Protein AF-A0A1V6DXB3-F1 (afdb_monomer_lite)

Radius of gyration: 14.98 Å; chains: 1; bounding box: 35×32×40 Å

Secondary structure (DSSP, 8-state):
-HHHHHHHHTSTTTTT--HHHHHS-SSHHHHHHHHHHHHHHHHHHHHHT-S-SS----HHHHHHHHHHHHHHTHHHHHHHHHH-GGGGG--HHHH-TTSSS--

pLDDT: mean 93.46, std 6.28, range [66.81, 98.19]

Foldseek 3Di:
DVQLVVQQVPAPCVVPDDPLLQQFAPDDVRRVVSVVVCVVVVVVCVVVVPDDPDDDDDPVRQVSNQVSCCVVCVVVLVVVCVVPVVCVPPRPCVVVVSRRGHD

Structure (mmCIF, N/CA/C/O backbone):
data_AF-A0A1V6DXB3-F1
#
_entry.id   AF-A0A1V6DXB3-F1
#
loop_
_atom_site.group_PDB
_atom_site.id
_atom_site.type_symbol
_atom_site.label_atom_id
_atom_site.label_alt_id
_atom_site.label_comp_id
_atom_site.label_asym_id
_atom_site.label_entity_id
_atom_site.label_seq_id
_atom_site.pdbx_PDB_ins_code
_atom_site.Cartn_x
_atom_site.Cartn_y
_atom_site.Cartn_z
_atom_site.occupancy
_atom_site.B_iso_or_equiv
_atom_site.auth_seq_id
_atom_site.auth_comp_id
_atom_site.auth_asym_id
_atom_site.auth_atom_id
_atom_site.pdbx_PDB_model_num
ATOM 1 N N . MET A 1 1 ? -8.917 4.952 11.085 1.00 89.75 1 MET A N 1
ATOM 2 C CA . MET A 1 1 ? -8.636 4.789 9.636 1.00 89.75 1 MET A CA 1
ATOM 3 C C . MET A 1 1 ? -9.203 5.911 8.758 1.00 89.75 1 MET A C 1
ATOM 5 O O . MET A 1 1 ? -8.774 6.003 7.615 1.00 89.75 1 MET A O 1
ATOM 9 N N . ASN A 1 2 ? -10.105 6.774 9.250 1.00 92.75 2 ASN A N 1
ATOM 10 C CA . ASN A 1 2 ? -10.710 7.845 8.439 1.00 92.75 2 ASN A CA 1
ATOM 11 C C . ASN A 1 2 ? -9.686 8.812 7.832 1.00 92.75 2 ASN A C 1
ATOM 13 O O . ASN A 1 2 ? -9.826 9.170 6.666 1.00 92.75 2 ASN A O 1
ATOM 17 N N . ASP A 1 3 ? -8.636 9.166 8.574 1.00 92.56 3 ASP A N 1
ATOM 18 C CA . ASP A 1 3 ? -7.585 10.060 8.072 1.00 92.56 3 ASP A CA 1
ATOM 19 C C . ASP A 1 3 ? -6.852 9.446 6.878 1.00 92.56 3 ASP A C 1
ATOM 21 O O . ASP A 1 3 ? -6.683 10.095 5.852 1.00 92.56 3 ASP A O 1
ATOM 25 N N . GLN A 1 4 ? -6.523 8.153 6.958 1.00 93.81 4 GLN A N 1
ATOM 26 C CA . GLN A 1 4 ? -5.807 7.456 5.885 1.00 93.81 4 GLN A CA 1
ATOM 27 C C . GLN A 1 4 ? -6.687 7.263 4.653 1.00 93.81 4 GLN A C 1
ATOM 29 O O . GLN A 1 4 ? -6.219 7.411 3.525 1.00 93.81 4 GLN A O 1
ATOM 34 N N . TYR A 1 5 ? -7.978 6.997 4.860 1.00 95.88 5 TYR A N 1
ATOM 35 C CA . TYR A 1 5 ? -8.956 6.963 3.776 1.00 95.88 5 TYR A CA 1
ATOM 36 C C . TYR A 1 5 ? -9.122 8.338 3.112 1.00 95.88 5 TYR A C 1
ATOM 38 O O . TYR A 1 5 ? -9.101 8.438 1.889 1.00 95.88 5 TYR A O 1
ATOM 46 N N . SER A 1 6 ? -9.210 9.410 3.902 1.00 96.94 6 SER A N 1
ATOM 47 C CA . SER A 1 6 ? -9.330 10.785 3.399 1.00 96.94 6 SER A CA 1
ATOM 48 C C . SER A 1 6 ? -8.073 11.238 2.655 1.00 96.94 6 SER A C 1
ATOM 50 O O . SER A 1 6 ? -8.171 11.901 1.624 1.00 96.94 6 SER A O 1
ATOM 52 N N . GLY A 1 7 ? -6.894 10.857 3.152 1.00 96.50 7 GLY A N 1
ATOM 53 C CA . GLY A 1 7 ? -5.617 11.091 2.486 1.00 96.50 7 GLY A CA 1
ATOM 54 C C . GLY A 1 7 ? -5.488 10.300 1.186 1.00 96.50 7 GLY A C 1
ATOM 55 O O . GLY A 1 7 ? -4.949 10.830 0.217 1.00 96.50 7 GLY A O 1
ATOM 56 N N . TRP A 1 8 ? -6.011 9.068 1.137 1.00 97.56 8 TRP A N 1
ATOM 57 C CA . TRP A 1 8 ? -6.080 8.277 -0.096 1.00 97.56 8 TRP A CA 1
ATOM 58 C C . TRP A 1 8 ? -7.003 8.928 -1.118 1.00 97.56 8 TRP A C 1
ATOM 60 O O . TRP A 1 8 ? -6.564 9.154 -2.232 1.00 97.56 8 TRP A O 1
ATOM 70 N N . LEU A 1 9 ? -8.217 9.343 -0.740 1.00 97.50 9 LEU A N 1
ATOM 71 C CA . LEU A 1 9 ? -9.155 10.016 -1.653 1.00 97.50 9 LEU A CA 1
ATOM 72 C C . LEU A 1 9 ? -8.560 11.247 -2.359 1.00 97.50 9 LEU A C 1
ATOM 74 O O . LEU A 1 9 ? -8.950 11.560 -3.478 1.00 97.50 9 LEU A O 1
ATOM 78 N N . LYS A 1 10 ? -7.634 11.956 -1.705 1.00 96.69 10 LYS A N 1
ATOM 79 C CA . LYS A 1 10 ? -6.964 13.149 -2.245 1.00 96.69 10 LYS A CA 1
ATOM 80 C C . LYS A 1 10 ? -5.663 12.835 -2.990 1.00 96.69 10 LYS A C 1
ATOM 8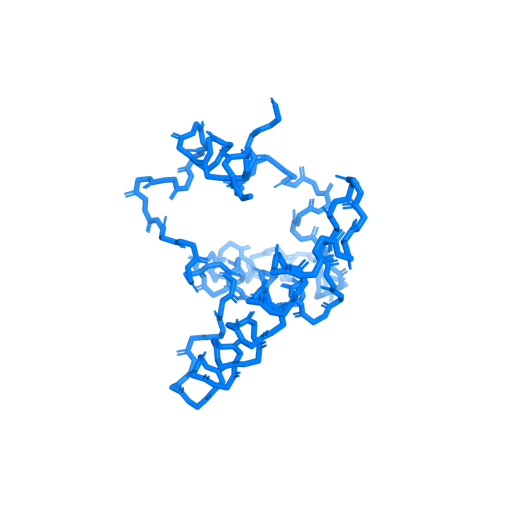2 O O . LYS A 1 10 ? -5.074 13.735 -3.583 1.00 96.69 10 LYS A O 1
ATOM 87 N N . SER A 1 11 ? -5.174 11.599 -2.925 1.00 95.94 11 SER A N 1
ATOM 88 C CA . SER A 1 11 ? -3.895 11.220 -3.516 1.00 95.94 11 SER A CA 1
ATOM 89 C C . SER A 1 11 ? -4.023 10.913 -5.008 1.00 95.94 11 SER A C 1
ATOM 91 O O . SER A 1 11 ? -5.114 10.706 -5.549 1.00 95.94 11 SER A O 1
ATOM 93 N N . SER A 1 12 ? -2.878 10.847 -5.689 1.00 95.19 12 SER A N 1
ATOM 94 C CA . SER A 1 12 ? -2.814 10.501 -7.112 1.00 95.19 12 SER A CA 1
ATOM 95 C C . SER A 1 12 ? -3.271 9.071 -7.415 1.00 95.19 12 SER A C 1
ATOM 97 O O . SER A 1 12 ? -3.594 8.776 -8.560 1.00 95.19 12 SER A O 1
ATOM 99 N N . HIS A 1 13 ? -3.305 8.187 -6.414 1.00 96.50 13 HIS A N 1
ATOM 100 C CA . HIS A 1 13 ? -3.567 6.762 -6.615 1.00 96.50 13 HIS A CA 1
ATOM 101 C C . HIS A 1 13 ? -5.023 6.352 -6.379 1.00 96.50 13 HIS A C 1
ATOM 103 O O . HIS A 1 13 ? -5.372 5.217 -6.690 1.00 96.50 13 HIS A O 1
ATOM 109 N N . HIS A 1 14 ? -5.896 7.245 -5.897 1.00 96.94 14 HIS A N 1
ATOM 110 C CA . HIS A 1 14 ? -7.304 6.897 -5.658 1.00 96.94 14 HIS A CA 1
ATOM 111 C C . HIS A 1 14 ? -8.057 6.460 -6.921 1.00 96.94 14 HIS A C 1
ATOM 113 O O . HIS A 1 14 ? -9.014 5.694 -6.837 1.00 96.94 14 HIS A O 1
ATOM 119 N N . SER A 1 15 ? -7.634 6.950 -8.088 1.00 96.12 15 SER A N 1
ATOM 120 C CA . SER A 1 15 ? -8.275 6.685 -9.376 1.00 96.12 15 SER A CA 1
ATOM 121 C C . SER A 1 15 ? -7.812 5.386 -10.039 1.00 96.12 15 SER A C 1
ATOM 123 O O . SER A 1 15 ? -8.484 4.904 -10.948 1.00 96.12 15 SER A O 1
ATOM 125 N N . VAL A 1 16 ? -6.681 4.818 -9.605 1.00 97.06 16 VAL A N 1
ATOM 126 C CA . VAL A 1 16 ? -6.028 3.671 -10.268 1.00 97.06 16 VAL A CA 1
ATOM 127 C C . VAL A 1 16 ? -5.751 2.490 -9.340 1.00 97.06 16 VAL A C 1
ATOM 129 O O . VAL A 1 16 ? -5.485 1.393 -9.823 1.00 97.06 16 VAL A O 1
ATOM 132 N N . ALA A 1 17 ? -5.805 2.690 -8.022 1.00 97.44 17 ALA A N 1
ATOM 133 C CA . ALA A 1 17 ? -5.473 1.674 -7.036 1.00 97.44 17 ALA A CA 1
ATOM 134 C C . ALA A 1 17 ? -6.394 1.755 -5.814 1.00 97.44 17 ALA A C 1
ATOM 136 O O . ALA A 1 17 ? -6.709 2.825 -5.292 1.00 97.44 17 ALA A O 1
ATOM 137 N N . THR A 1 18 ? -6.781 0.592 -5.309 1.00 97.06 18 THR A N 1
ATOM 138 C CA . THR A 1 18 ? -7.468 0.432 -4.028 1.00 97.06 18 THR A CA 1
ATOM 139 C C . THR A 1 18 ? -6.463 0.200 -2.901 1.00 97.06 18 THR A C 1
ATOM 141 O O . THR A 1 18 ? -5.296 -0.115 -3.127 1.00 97.06 18 THR A O 1
ATOM 144 N N . CYS A 1 19 ? -6.919 0.259 -1.647 1.00 96.81 19 CYS A N 1
ATOM 145 C CA . CYS A 1 19 ? -6.051 0.065 -0.481 1.00 96.81 19 CYS A CA 1
ATOM 146 C C . CYS A 1 19 ? -5.252 -1.251 -0.538 1.00 96.81 19 CYS A C 1
ATOM 148 O O . CYS A 1 19 ? -4.093 -1.300 -0.137 1.00 96.81 19 CYS A O 1
ATOM 150 N N . ASN A 1 20 ? -5.870 -2.338 -1.017 1.00 97.50 20 ASN A N 1
ATOM 151 C CA . ASN A 1 20 ? -5.213 -3.648 -1.055 1.00 97.50 20 ASN A CA 1
ATOM 152 C C . ASN A 1 20 ? -4.172 -3.752 -2.172 1.00 97.50 20 ASN A C 1
ATOM 154 O O . ASN A 1 20 ? -3.274 -4.582 -2.047 1.00 97.50 20 ASN A O 1
ATOM 158 N N . ASP A 1 21 ? -4.261 -2.922 -3.209 1.00 97.94 21 ASP A N 1
ATOM 159 C CA . ASP A 1 21 ? -3.275 -2.909 -4.291 1.00 97.94 21 ASP A CA 1
ATOM 160 C C . ASP A 1 21 ? -1.924 -2.366 -3.796 1.00 97.94 21 ASP A C 1
ATOM 162 O O . ASP A 1 21 ? -0.889 -2.706 -4.350 1.00 97.94 21 ASP A O 1
ATOM 166 N N . CYS A 1 22 ? -1.901 -1.610 -2.688 1.00 97.19 22 CYS A N 1
ATOM 167 C CA . CYS A 1 22 ? -0.663 -1.163 -2.034 1.00 97.19 22 CYS A CA 1
ATOM 168 C C . CYS A 1 22 ? -0.351 -1.902 -0.719 1.00 97.19 22 CYS A C 1
ATOM 170 O O . CYS A 1 22 ? 0.810 -2.018 -0.333 1.00 97.19 22 CYS A O 1
ATOM 172 N N . HIS A 1 23 ? -1.363 -2.382 0.012 1.00 97.50 23 HIS A N 1
ATOM 173 C CA . HIS A 1 23 ? -1.186 -2.944 1.362 1.00 97.50 23 HIS A CA 1
ATOM 174 C C . HIS A 1 23 ? -1.319 -4.467 1.444 1.00 97.50 23 HIS A C 1
ATOM 176 O O . HIS A 1 23 ? -1.308 -5.027 2.545 1.00 97.50 23 HIS A O 1
ATOM 182 N N . THR A 1 24 ? -1.442 -5.161 0.311 1.00 98.19 24 THR A N 1
ATOM 183 C CA . THR A 1 24 ? -1.419 -6.628 0.274 1.00 98.19 24 THR A CA 1
ATOM 184 C C . THR A 1 24 ? -0.529 -7.147 -0.853 1.00 98.19 24 THR A C 1
ATOM 186 O O . THR A 1 24 ? -0.435 -6.504 -1.895 1.00 98.19 24 THR A O 1
ATOM 189 N N . PRO A 1 25 ? 0.119 -8.315 -0.682 1.00 97.69 25 PRO A N 1
ATOM 190 C CA . PRO A 1 25 ? 0.845 -8.953 -1.772 1.00 97.69 25 PRO A CA 1
ATOM 191 C C . PRO A 1 25 ? -0.083 -9.292 -2.944 1.00 97.69 25 PRO A C 1
ATOM 193 O O . PRO A 1 25 ? -1.254 -9.612 -2.750 1.00 97.69 25 PRO A O 1
ATOM 196 N N . HIS A 1 26 ? 0.467 -9.321 -4.156 1.00 96.81 26 HIS A N 1
ATOM 197 C CA . HIS A 1 26 ? -0.287 -9.640 -5.375 1.00 96.81 26 HIS A CA 1
ATOM 198 C C . HIS A 1 26 ? -0.326 -11.138 -5.722 1.00 96.81 26 HIS A C 1
ATOM 200 O O . HIS A 1 26 ? -0.833 -11.515 -6.775 1.00 96.81 26 HIS A O 1
ATOM 206 N N . ASN A 1 27 ? 0.175 -12.004 -4.837 1.00 97.06 27 ASN A N 1
ATOM 207 C CA . ASN A 1 27 ? -0.023 -13.450 -4.926 1.00 97.06 27 ASN A CA 1
ATOM 208 C C . ASN A 1 27 ? -1.178 -13.886 -4.012 1.00 97.06 27 ASN A C 1
ATOM 210 O O . ASN A 1 27 ? -1.389 -13.305 -2.948 1.00 97.06 27 ASN A O 1
ATOM 214 N N . LEU A 1 28 ? -1.925 -14.912 -4.427 1.00 97.12 28 LEU A N 1
ATOM 215 C CA . LEU A 1 28 ? -3.176 -15.317 -3.780 1.00 97.12 28 LEU A CA 1
ATOM 216 C C . LEU A 1 28 ? -2.995 -15.626 -2.285 1.00 97.12 28 LEU A C 1
ATOM 218 O O . LEU A 1 28 ? -3.696 -15.067 -1.443 1.00 97.12 28 LEU A O 1
ATOM 222 N N . VAL A 1 29 ? -2.026 -16.481 -1.956 1.00 98.06 29 VAL A N 1
ATOM 223 C CA . VAL A 1 29 ? -1.785 -16.939 -0.580 1.00 98.06 29 VAL A CA 1
ATOM 224 C C . VAL A 1 29 ? -1.347 -15.777 0.311 1.00 98.06 29 VAL A C 1
ATOM 226 O O . VAL A 1 29 ? -1.942 -15.544 1.361 1.00 98.06 29 VAL A O 1
ATOM 229 N N . GLY A 1 30 ? -0.358 -14.998 -0.128 1.00 97.50 30 GLY A N 1
ATOM 230 C CA . GLY A 1 30 ? 0.160 -13.846 0.605 1.00 97.50 30 GLY A CA 1
ATOM 231 C C . GLY A 1 30 ? -0.886 -12.752 0.800 1.00 97.50 30 GLY A C 1
ATOM 232 O O . GLY A 1 30 ? -0.963 -12.170 1.881 1.00 97.50 30 GLY A O 1
ATOM 233 N N . LYS A 1 31 ? -1.743 -12.511 -0.202 1.00 97.81 31 LYS A N 1
ATOM 234 C CA . LYS A 1 31 ? -2.868 -11.575 -0.098 1.00 97.81 31 LYS A CA 1
ATOM 235 C C . LYS A 1 31 ? -3.785 -11.954 1.054 1.00 97.81 31 LYS A C 1
ATOM 237 O O . LYS A 1 31 ? -4.025 -11.137 1.941 1.00 97.81 31 LYS A O 1
ATOM 242 N N . TYR A 1 32 ? -4.294 -13.183 1.055 1.00 98.19 32 TYR A N 1
ATOM 243 C CA . TYR A 1 32 ? -5.253 -13.613 2.069 1.00 98.19 32 TYR A CA 1
ATOM 244 C C . TYR A 1 32 ? -4.616 -13.791 3.449 1.00 98.19 32 TYR A C 1
ATOM 246 O O . TYR A 1 32 ? -5.248 -13.420 4.435 1.00 98.19 32 TYR A O 1
ATOM 254 N N . ALA A 1 33 ? -3.359 -14.237 3.531 1.00 98.19 33 ALA A N 1
ATOM 255 C CA . ALA A 1 33 ? -2.625 -14.308 4.793 1.00 98.19 33 ALA A CA 1
ATOM 256 C C . ALA A 1 33 ? -2.461 -12.918 5.433 1.00 98.19 33 ALA A C 1
ATOM 258 O O . ALA A 1 33 ? -2.827 -12.722 6.590 1.00 98.19 33 ALA A O 1
ATOM 259 N N . THR A 1 34 ? -2.000 -11.924 4.663 1.00 97.94 34 THR A N 1
ATOM 260 C CA . THR A 1 34 ? -1.874 -10.537 5.139 1.00 97.94 34 THR A CA 1
ATOM 261 C C . THR A 1 34 ? -3.234 -9.940 5.504 1.00 97.94 34 THR A C 1
ATOM 263 O O . THR A 1 34 ? -3.348 -9.250 6.513 1.00 97.94 34 THR A O 1
ATOM 266 N N . LYS A 1 35 ? -4.292 -10.211 4.727 1.00 98.06 35 LYS A N 1
ATOM 267 C CA . LYS A 1 35 ? -5.645 -9.730 5.052 1.00 98.06 35 LYS A CA 1
ATOM 268 C C . LYS A 1 35 ? -6.181 -10.335 6.348 1.00 98.06 35 LYS A C 1
ATOM 270 O O . LYS A 1 35 ? -6.787 -9.601 7.120 1.00 98.06 35 LYS A O 1
ATOM 275 N N . ALA A 1 36 ? -5.962 -11.627 6.587 1.00 98.06 36 ALA A N 1
ATOM 276 C CA . ALA A 1 36 ? -6.388 -12.294 7.814 1.00 98.06 36 ALA A CA 1
ATOM 277 C C . ALA A 1 36 ? -5.649 -11.736 9.039 1.00 98.06 36 ALA A C 1
ATOM 279 O O . ALA A 1 36 ? -6.287 -11.348 10.015 1.00 98.06 36 ALA A O 1
ATOM 280 N N . GLU A 1 37 ? -4.321 -11.618 8.954 1.00 97.81 37 GLU A N 1
ATOM 281 C CA . GLU A 1 37 ? -3.493 -11.043 10.019 1.00 97.81 37 GLU A CA 1
ATOM 282 C C . GLU A 1 37 ? -3.893 -9.591 10.325 1.00 97.81 37 GLU A C 1
ATOM 284 O O . GLU A 1 37 ? -4.174 -9.252 11.475 1.00 97.81 37 GLU A O 1
ATOM 289 N N . ASN A 1 38 ? -3.965 -8.737 9.298 1.00 96.44 38 ASN A N 1
ATOM 290 C CA . ASN A 1 38 ? -4.335 -7.333 9.470 1.00 96.44 38 ASN A CA 1
ATOM 291 C C . ASN A 1 38 ? -5.770 -7.192 9.983 1.00 96.44 38 ASN A C 1
ATOM 293 O O . ASN A 1 38 ? -6.024 -6.359 10.847 1.00 96.44 38 ASN A O 1
ATOM 297 N N . GLY A 1 39 ? -6.704 -8.004 9.477 1.00 96.62 39 GLY A N 1
ATOM 298 C CA . GLY A 1 39 ? -8.090 -8.024 9.937 1.00 96.62 39 GLY A CA 1
ATOM 299 C C . GLY A 1 39 ? -8.181 -8.332 11.428 1.00 96.62 39 GLY A C 1
ATOM 300 O O . GLY A 1 39 ? -8.775 -7.555 12.170 1.00 96.62 39 GLY A O 1
ATOM 301 N N . PHE A 1 40 ? -7.519 -9.401 11.880 1.00 97.94 40 PHE A N 1
ATOM 302 C CA . PHE A 1 40 ? -7.487 -9.779 13.292 1.00 97.94 40 PHE A CA 1
ATOM 303 C C . PHE A 1 40 ? -6.908 -8.665 14.176 1.00 97.94 40 PHE A C 1
ATOM 305 O O . PHE A 1 40 ? -7.562 -8.226 15.124 1.00 97.94 40 PHE A O 1
ATOM 312 N N . TRP A 1 41 ? -5.711 -8.164 13.850 1.00 96.75 41 TRP A N 1
ATOM 313 C CA . TRP A 1 41 ? -5.047 -7.156 14.680 1.00 96.75 41 TRP A CA 1
ATOM 314 C C . TRP A 1 41 ? -5.776 -5.814 14.679 1.00 96.75 41 TRP A C 1
ATOM 316 O O . TRP A 1 41 ? -5.914 -5.206 15.737 1.00 96.75 41 TRP A O 1
ATOM 326 N N . HIS A 1 42 ? -6.281 -5.349 13.534 1.00 95.38 42 HIS A N 1
ATOM 327 C CA . HIS A 1 42 ? -7.062 -4.113 13.490 1.00 95.38 42 HIS A CA 1
ATOM 328 C C . HIS A 1 42 ? -8.344 -4.237 14.313 1.00 95.38 42 HIS A C 1
ATOM 330 O O . HIS A 1 42 ? -8.640 -3.339 15.097 1.00 95.38 42 HIS A O 1
ATOM 336 N N . SER A 1 43 ? -9.076 -5.350 14.195 1.00 96.88 43 SER A N 1
ATOM 337 C CA . SER A 1 43 ? -10.268 -5.590 15.012 1.00 96.88 43 SER A CA 1
ATOM 338 C C . SER A 1 43 ? -9.937 -5.597 16.502 1.00 96.88 43 SER A C 1
ATOM 340 O O . SER A 1 43 ? -10.612 -4.916 17.271 1.00 96.88 43 SER A O 1
ATOM 342 N N . PHE A 1 44 ? -8.880 -6.299 16.915 1.00 98.00 44 PHE A N 1
ATOM 343 C CA . PHE A 1 44 ? -8.464 -6.357 18.316 1.00 98.00 44 PHE A CA 1
ATOM 344 C C . PHE A 1 44 ? -8.090 -4.974 18.870 1.00 98.00 44 PHE A C 1
ATOM 346 O O . PHE A 1 44 ? -8.642 -4.541 19.884 1.00 98.00 44 PHE A O 1
ATOM 353 N N . TYR A 1 45 ? -7.192 -4.249 18.198 1.00 96.75 45 TYR A N 1
ATOM 354 C CA . TYR A 1 45 ? -6.697 -2.966 18.698 1.00 96.75 45 TYR A CA 1
ATOM 355 C C . TYR A 1 45 ? -7.752 -1.859 18.649 1.00 96.75 45 TYR A C 1
ATOM 357 O O . TYR A 1 45 ? -7.824 -1.061 19.578 1.00 96.75 45 TYR A O 1
ATOM 365 N N . PHE A 1 46 ? -8.617 -1.823 17.629 1.00 94.81 46 PHE A N 1
ATOM 366 C CA . PHE A 1 46 ? -9.713 -0.849 17.599 1.00 94.81 46 PHE A CA 1
ATOM 367 C C . PHE A 1 46 ? -10.818 -1.165 18.608 1.00 94.81 46 PHE A C 1
ATOM 369 O O . PHE A 1 46 ? -11.404 -0.235 19.150 1.00 94.81 46 PHE A O 1
ATOM 376 N N . THR A 1 47 ? -11.071 -2.442 18.911 1.00 97.50 47 THR A N 1
ATOM 377 C CA . THR A 1 47 ? -12.048 -2.819 19.949 1.00 97.50 47 THR A CA 1
ATOM 378 C C . THR A 1 47 ? -11.539 -2.482 21.348 1.00 97.50 47 THR A C 1
ATOM 380 O O . THR A 1 47 ? -12.297 -2.015 22.190 1.00 97.50 47 THR A O 1
ATOM 383 N N . THR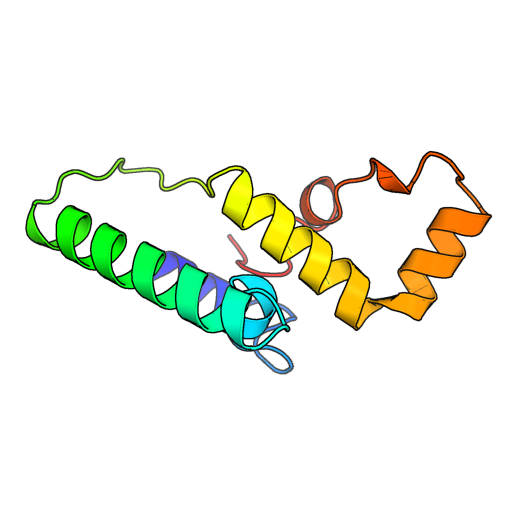 A 1 48 ? -10.251 -2.711 21.607 1.00 97.88 48 THR A N 1
ATOM 384 C CA . THR A 1 48 ? -9.633 -2.462 22.921 1.00 97.88 48 THR A CA 1
ATOM 385 C C . THR A 1 48 ? -9.191 -1.013 23.121 1.00 97.88 48 THR A C 1
ATOM 387 O O . THR A 1 48 ? -8.864 -0.628 24.239 1.00 97.88 48 THR A O 1
ATOM 390 N N . GLY A 1 49 ? -9.131 -0.218 22.050 1.00 95.94 49 GLY A N 1
ATOM 391 C CA . GLY A 1 49 ? -8.550 1.125 22.073 1.00 95.94 49 GLY A CA 1
ATOM 392 C C . GLY A 1 49 ? -7.031 1.139 22.277 1.00 95.94 49 GLY A C 1
ATOM 393 O O . GLY A 1 49 ? -6.449 2.202 22.467 1.00 95.94 49 GLY A O 1
ATOM 394 N N . TRP A 1 50 ? -6.366 -0.020 22.243 1.00 96.75 50 TRP A N 1
ATOM 395 C CA . TRP A 1 50 ? -4.947 -0.141 22.570 1.00 96.75 50 TRP A CA 1
ATOM 396 C C . TRP A 1 50 ? -4.048 0.073 21.344 1.00 96.75 50 TRP A C 1
ATOM 398 O O . TRP A 1 50 ? -3.284 -0.799 20.940 1.00 96.75 50 TRP A O 1
ATOM 408 N N . TYR A 1 51 ? -4.154 1.243 20.718 1.00 93.62 51 TYR A N 1
ATOM 409 C CA . TYR A 1 51 ? -3.331 1.639 19.574 1.00 93.62 51 TYR A CA 1
ATOM 410 C C . TYR A 1 51 ? -2.670 3.003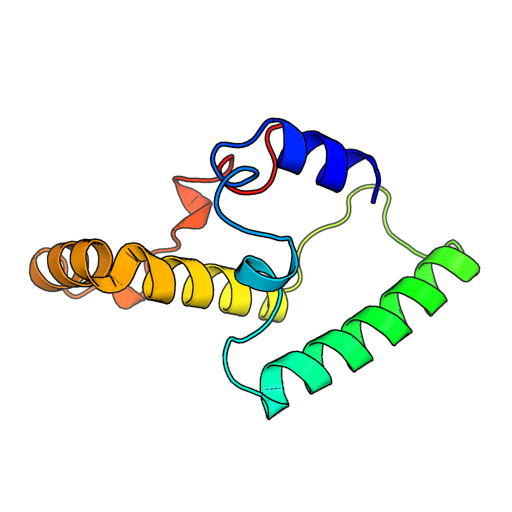 19.823 1.00 93.62 51 TYR A C 1
ATOM 412 O O . TYR A 1 51 ? -3.208 3.820 20.571 1.00 93.62 51 TYR A O 1
ATOM 420 N N . PRO A 1 52 ? -1.495 3.270 19.227 1.00 92.62 52 PRO A N 1
ATOM 421 C CA . PRO A 1 52 ? -0.849 4.569 19.359 1.00 92.62 52 PRO A CA 1
ATOM 422 C C . PRO A 1 52 ? -1.645 5.643 18.616 1.00 92.62 52 PRO A C 1
ATOM 424 O O . PRO A 1 52 ? -2.188 5.384 17.544 1.00 92.62 52 PRO A O 1
ATOM 427 N N . GLU A 1 53 ? -1.636 6.870 19.134 1.00 89.56 53 GLU A N 1
ATOM 428 C CA . GLU A 1 53 ? -2.248 8.023 18.462 1.00 89.56 53 GLU A CA 1
ATOM 429 C C . GLU A 1 53 ? -1.659 8.229 17.054 1.00 89.56 53 GLU A C 1
ATOM 431 O O . GLU A 1 53 ? -2.387 8.422 16.082 1.00 89.56 53 GLU A O 1
ATOM 436 N N . ASN A 1 54 ? -0.337 8.077 16.924 1.00 90.44 54 ASN A N 1
ATOM 437 C CA . ASN A 1 54 ? 0.354 8.083 15.640 1.00 90.44 54 ASN A CA 1
ATOM 438 C C . ASN A 1 54 ? 0.573 6.650 15.128 1.00 90.44 54 ASN A C 1
ATOM 440 O O . ASN A 1 54 ? 1.525 5.966 15.514 1.00 90.44 54 ASN A O 1
ATOM 444 N N . ILE A 1 55 ? -0.320 6.200 14.246 1.00 91.31 55 ILE A N 1
ATOM 445 C CA . ILE A 1 55 ? -0.236 4.885 13.605 1.00 91.31 55 ILE A CA 1
ATOM 446 C C . ILE A 1 55 ? 0.855 4.902 12.530 1.00 91.31 55 ILE A C 1
ATOM 448 O O . ILE A 1 55 ? 0.766 5.635 11.547 1.00 91.31 55 ILE A O 1
ATOM 452 N N . GLN A 1 56 ? 1.844 4.022 12.678 1.00 91.81 56 GLN A N 1
ATOM 453 C CA . GLN A 1 56 ? 2.927 3.849 11.710 1.00 91.81 56 GLN A CA 1
ATOM 454 C C . GLN A 1 56 ? 2.867 2.476 11.041 1.00 91.81 56 GLN A C 1
ATOM 456 O O . GLN A 1 56 ? 2.517 1.468 11.661 1.00 91.81 56 GLN A O 1
ATOM 461 N N . ALA A 1 57 ? 3.239 2.428 9.761 1.00 92.62 57 ALA A N 1
ATOM 462 C CA . ALA A 1 57 ? 3.342 1.175 9.028 1.00 92.62 57 ALA A CA 1
ATOM 463 C C . ALA A 1 57 ? 4.468 0.305 9.606 1.00 92.62 57 ALA A C 1
ATOM 465 O O . ALA A 1 57 ? 5.612 0.745 9.723 1.00 92.62 57 ALA A O 1
ATOM 466 N N . ARG A 1 58 ? 4.146 -0.955 9.920 1.00 94.56 58 ARG A N 1
ATOM 467 C CA . ARG A 1 58 ? 5.144 -1.972 10.276 1.00 94.56 58 ARG A CA 1
ATOM 468 C C . ARG A 1 58 ? 6.069 -2.230 9.089 1.00 94.56 58 ARG A C 1
ATOM 470 O O . ARG A 1 58 ? 5.650 -2.115 7.939 1.00 94.56 58 ARG A O 1
ATOM 477 N N . GLU A 1 59 ? 7.281 -2.691 9.370 1.00 95.56 59 GLU A N 1
ATOM 478 C CA . GLU A 1 59 ? 8.285 -3.013 8.350 1.00 95.56 59 GLU A CA 1
ATOM 479 C C . GLU A 1 59 ? 7.758 -3.972 7.268 1.00 95.56 59 GLU A C 1
ATOM 481 O O . GLU A 1 59 ? 7.918 -3.726 6.075 1.00 95.56 59 GLU A O 1
ATOM 486 N N . LYS A 1 60 ? 7.015 -5.013 7.667 1.00 95.81 60 LYS A N 1
ATOM 487 C CA . LYS A 1 60 ? 6.337 -5.924 6.730 1.00 95.81 60 LYS A CA 1
ATOM 488 C C . LYS A 1 60 ? 5.405 -5.181 5.764 1.00 95.81 60 LYS A C 1
ATOM 490 O O . LYS A 1 60 ? 5.435 -5.439 4.566 1.00 95.81 60 LYS A O 1
ATOM 495 N N . SER A 1 61 ? 4.585 -4.265 6.276 1.00 96.00 61 SER A N 1
ATOM 496 C CA . SER A 1 61 ? 3.659 -3.482 5.452 1.00 96.00 61 SER A CA 1
ATOM 497 C C . SER A 1 61 ? 4.405 -2.536 4.515 1.00 96.00 61 SER A C 1
ATOM 499 O O . SER A 1 61 ? 3.992 -2.391 3.370 1.00 96.00 61 SER A O 1
ATOM 501 N N . ARG A 1 62 ? 5.519 -1.941 4.971 1.00 95.94 62 ARG A N 1
ATOM 502 C CA . ARG A 1 62 ? 6.379 -1.094 4.130 1.00 95.94 62 ARG A CA 1
ATOM 503 C C . ARG A 1 62 ? 6.928 -1.880 2.942 1.00 95.94 62 ARG A C 1
ATOM 505 O O . ARG A 1 62 ? 6.777 -1.419 1.820 1.00 95.94 62 ARG A O 1
ATOM 512 N N . ARG A 1 63 ? 7.462 -3.086 3.166 1.00 95.88 63 ARG A N 1
ATOM 513 C CA . ARG A 1 63 ? 7.955 -3.961 2.083 1.00 95.88 63 ARG A CA 1
ATOM 514 C C . ARG A 1 63 ? 6.866 -4.324 1.083 1.00 95.88 63 ARG A C 1
ATOM 516 O O . ARG A 1 63 ? 7.078 -4.202 -0.110 1.00 95.88 63 ARG A O 1
ATOM 523 N N . ILE A 1 64 ? 5.675 -4.685 1.564 1.00 97.56 64 ILE A N 1
ATOM 524 C CA . ILE A 1 64 ? 4.537 -4.996 0.685 1.00 97.56 64 ILE A CA 1
ATOM 525 C C . ILE A 1 64 ? 4.178 -3.797 -0.207 1.00 97.56 64 ILE A C 1
ATOM 527 O O . ILE A 1 64 ? 3.902 -3.974 -1.391 1.00 97.56 64 ILE A O 1
ATOM 531 N N . THR A 1 65 ? 4.191 -2.584 0.349 1.00 97.06 65 THR A N 1
ATOM 532 C CA . THR A 1 65 ? 3.934 -1.352 -0.408 1.00 97.06 65 THR A CA 1
ATOM 533 C C . THR A 1 65 ? 5.042 -1.049 -1.414 1.00 97.06 65 THR A C 1
ATOM 535 O O . THR A 1 65 ? 4.747 -0.732 -2.560 1.00 97.06 65 THR A O 1
ATOM 538 N N . GLU A 1 66 ? 6.301 -1.206 -1.023 1.00 96.06 66 GLU A N 1
ATOM 539 C CA . GLU A 1 66 ? 7.470 -1.054 -1.895 1.00 96.06 66 GLU A CA 1
ATOM 540 C C . GLU A 1 66 ? 7.465 -2.059 -3.066 1.00 96.06 66 GLU A C 1
ATOM 542 O O . GLU A 1 66 ? 7.732 -1.685 -4.213 1.00 96.06 66 GLU A O 1
ATOM 547 N N . ASP A 1 67 ? 7.083 -3.313 -2.811 1.00 96.00 67 ASP A N 1
ATOM 548 C CA . ASP A 1 67 ? 6.902 -4.345 -3.839 1.00 96.00 67 ASP A CA 1
ATOM 549 C C . ASP A 1 67 ? 5.741 -4.001 -4.781 1.00 96.00 67 ASP A C 1
ATOM 551 O O . ASP A 1 67 ? 5.818 -4.232 -5.989 1.00 96.00 67 ASP A O 1
ATOM 555 N N . ALA A 1 68 ? 4.655 -3.426 -4.254 1.00 97.12 68 ALA A N 1
ATOM 556 C CA . ALA A 1 68 ? 3.533 -2.964 -5.064 1.00 97.12 68 ALA A CA 1
ATOM 557 C C . ALA A 1 68 ? 3.930 -1.800 -5.988 1.00 97.12 68 ALA A C 1
ATOM 559 O O . ALA A 1 68 ? 3.564 -1.819 -7.165 1.00 97.12 68 ALA A O 1
ATOM 560 N N . CYS A 1 69 ? 4.724 -0.838 -5.497 1.00 96.12 69 CYS A N 1
ATOM 561 C CA . CYS A 1 69 ? 5.285 0.235 -6.320 1.00 96.12 69 CYS A CA 1
ATOM 562 C C . CYS A 1 69 ? 6.093 -0.342 -7.489 1.00 96.12 69 CYS A C 1
ATOM 564 O O . CYS A 1 69 ? 5.802 -0.032 -8.643 1.00 96.12 69 CYS A O 1
ATOM 566 N N . ARG A 1 70 ? 7.049 -1.237 -7.200 1.00 94.69 70 ARG A N 1
ATOM 567 C CA . ARG A 1 70 ? 7.899 -1.891 -8.213 1.00 94.69 70 ARG A CA 1
ATOM 568 C C . ARG A 1 70 ? 7.094 -2.725 -9.202 1.00 94.69 70 ARG A C 1
ATOM 570 O O . ARG A 1 70 ? 7.411 -2.749 -10.382 1.00 94.69 70 ARG A O 1
ATOM 577 N N . ARG A 1 71 ? 6.031 -3.390 -8.746 1.00 95.69 71 ARG A N 1
ATOM 578 C CA . ARG A 1 71 ? 5.162 -4.184 -9.619 1.00 95.69 71 ARG A CA 1
ATOM 579 C C . ARG A 1 71 ? 4.393 -3.318 -10.618 1.00 95.69 71 ARG A C 1
ATOM 581 O O . ARG A 1 71 ? 4.302 -3.698 -11.780 1.00 95.69 71 ARG A O 1
ATOM 588 N N . CYS A 1 72 ? 3.796 -2.212 -10.175 1.00 96.94 72 CYS A N 1
ATOM 589 C CA . CYS A 1 72 ? 2.996 -1.352 -11.054 1.00 96.94 72 CYS A CA 1
ATOM 590 C C . CYS A 1 72 ? 3.863 -0.437 -11.930 1.00 96.94 72 CYS A C 1
ATOM 592 O O . CYS A 1 72 ? 3.466 -0.115 -13.045 1.00 96.94 72 CYS A O 1
ATOM 594 N N . HIS A 1 73 ? 5.047 -0.052 -11.450 1.00 96.12 73 HIS A N 1
ATOM 595 C CA . HIS A 1 73 ? 6.007 0.796 -12.161 1.00 96.12 73 HIS A CA 1
ATOM 596 C C . HIS A 1 73 ? 7.228 0.008 -12.648 1.00 96.12 73 HIS A C 1
ATOM 598 O O . HIS A 1 73 ? 8.338 0.532 -12.616 1.00 96.12 73 HIS A O 1
ATOM 604 N N . ALA A 1 74 ? 7.035 -1.245 -13.072 1.00 95.00 74 ALA A N 1
ATOM 605 C CA . A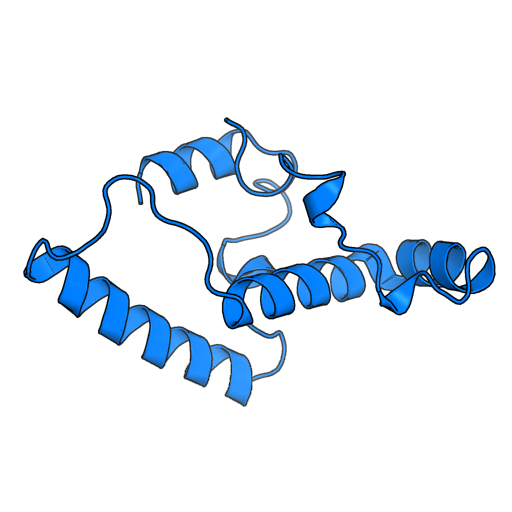LA A 1 74 ? 8.128 -2.163 -13.394 1.00 95.00 74 ALA A CA 1
ATOM 606 C C . ALA A 1 74 ? 9.109 -1.580 -14.419 1.00 95.00 74 ALA A C 1
ATOM 608 O O . ALA A 1 74 ? 10.307 -1.602 -14.168 1.00 95.00 74 ALA A O 1
ATOM 609 N N . ASP A 1 75 ? 8.603 -0.981 -15.498 1.00 95.44 75 ASP A N 1
ATOM 610 C CA . ASP A 1 75 ? 9.443 -0.401 -16.554 1.00 95.44 75 ASP A CA 1
ATOM 611 C C . ASP A 1 75 ? 10.324 0.742 -16.015 1.00 95.44 75 ASP A C 1
ATOM 613 O O . ASP A 1 75 ? 11.533 0.766 -16.220 1.00 95.44 75 ASP A O 1
ATOM 617 N N . ILE A 1 76 ? 9.744 1.647 -15.219 1.00 92.38 76 ILE A N 1
ATOM 618 C CA . ILE A 1 76 ? 10.481 2.763 -14.600 1.00 92.38 76 ILE A CA 1
ATOM 619 C C . ILE A 1 76 ? 11.481 2.242 -13.559 1.00 92.38 76 ILE A C 1
ATOM 621 O O . ILE A 1 76 ? 12.601 2.740 -13.458 1.00 92.38 76 ILE A O 1
ATOM 625 N N . ALA A 1 77 ? 11.083 1.251 -12.760 1.00 90.75 77 ALA A N 1
ATOM 626 C CA . ALA A 1 77 ? 11.946 0.650 -11.752 1.00 90.75 77 ALA A CA 1
ATOM 627 C C . ALA A 1 77 ? 13.137 -0.083 -12.393 1.00 90.75 77 ALA A C 1
ATOM 629 O O . ALA A 1 77 ? 14.244 -0.031 -11.858 1.00 90.75 77 ALA A O 1
ATOM 630 N N . GLU A 1 78 ? 12.925 -0.727 -13.541 1.00 90.94 78 GLU A N 1
ATOM 631 C CA . GLU A 1 78 ? 13.968 -1.366 -14.345 1.00 90.94 78 GLU A CA 1
ATOM 632 C C . GLU A 1 78 ? 14.990 -0.352 -14.859 1.00 90.94 78 GLU A C 1
ATOM 634 O O . GLU A 1 78 ? 16.198 -0.549 -14.696 1.00 90.94 78 GLU A O 1
ATOM 639 N N . ASP A 1 79 ? 14.514 0.759 -15.422 1.00 91.19 79 ASP A N 1
ATOM 640 C CA . ASP A 1 79 ? 15.369 1.828 -15.937 1.00 91.19 79 ASP A CA 1
ATOM 641 C C . ASP A 1 79 ? 16.236 2.428 -14.822 1.00 91.19 79 ASP A C 1
ATOM 643 O O . ASP A 1 79 ? 17.457 2.549 -14.961 1.00 91.19 79 ASP A O 1
ATOM 647 N N . VAL A 1 80 ? 15.625 2.738 -13.672 1.00 86.75 80 VAL A N 1
ATOM 648 C CA . VAL A 1 80 ? 16.342 3.264 -12.501 1.00 86.75 80 VAL A CA 1
ATOM 649 C C . VAL A 1 80 ? 17.388 2.266 -12.005 1.00 86.75 80 VAL A C 1
ATOM 651 O O . VAL A 1 80 ? 18.517 2.666 -11.720 1.00 86.75 80 VAL A O 1
ATOM 654 N N . ARG A 1 81 ? 17.053 0.971 -11.942 1.00 85.81 81 ARG A N 1
ATOM 655 C CA . ARG A 1 81 ? 17.987 -0.080 -11.516 1.00 85.81 81 ARG A CA 1
ATOM 656 C C . ARG A 1 81 ? 19.159 -0.246 -12.474 1.00 85.81 81 ARG A C 1
ATOM 658 O O . ARG A 1 81 ? 20.289 -0.438 -12.035 1.00 85.81 81 ARG A O 1
ATOM 665 N N . THR A 1 82 ? 18.910 -0.117 -13.771 1.00 86.69 82 THR A N 1
ATOM 666 C CA . THR A 1 82 ? 19.957 -0.190 -14.794 1.00 86.69 82 THR A CA 1
ATOM 667 C C . THR A 1 82 ? 20.939 0.981 -14.673 1.00 86.69 82 THR A C 1
ATOM 669 O O . THR A 1 82 ? 22.148 0.790 -14.802 1.00 86.69 82 THR A O 1
ATOM 672 N N . MET A 1 83 ? 20.445 2.189 -14.380 1.00 85.25 83 MET A N 1
ATOM 673 C CA . MET A 1 83 ? 21.279 3.388 -14.197 1.00 85.25 83 MET A CA 1
ATOM 674 C C . MET A 1 83 ? 21.983 3.430 -12.835 1.00 85.25 83 MET A C 1
ATOM 676 O O . MET A 1 83 ? 23.077 3.982 -12.707 1.00 85.25 83 MET A O 1
ATOM 680 N N . HIS A 1 84 ? 21.366 2.836 -11.816 1.00 80.94 84 HIS A N 1
ATOM 681 C CA . HIS A 1 84 ? 21.858 2.806 -10.448 1.00 80.94 84 HIS A CA 1
ATOM 682 C C . HIS A 1 84 ? 21.758 1.375 -9.902 1.00 80.94 84 HIS A C 1
ATOM 684 O O . HIS A 1 84 ? 20.748 1.023 -9.307 1.00 80.94 84 HIS A O 1
ATOM 690 N N . PRO A 1 85 ? 22.807 0.543 -10.023 1.00 73.50 85 PRO A N 1
ATOM 691 C CA . PRO A 1 85 ? 22.761 -0.853 -9.569 1.00 73.50 85 PRO A CA 1
ATOM 692 C C . PRO A 1 85 ? 22.489 -1.030 -8.064 1.00 73.50 85 PRO A C 1
ATOM 694 O O . PRO A 1 85 ? 22.028 -2.082 -7.642 1.00 73.50 85 PRO A O 1
ATOM 697 N N . ALA A 1 86 ? 22.740 0.003 -7.251 1.00 75.38 86 ALA A N 1
ATOM 698 C CA . ALA A 1 86 ? 22.368 0.050 -5.832 1.00 75.38 86 ALA A CA 1
ATOM 699 C C . ALA A 1 86 ? 20.896 0.464 -5.591 1.00 75.38 86 ALA A C 1
ATOM 701 O O . ALA A 1 86 ? 20.489 0.665 -4.449 1.00 75.38 86 ALA A O 1
ATOM 702 N N . ALA A 1 87 ? 20.092 0.636 -6.646 1.00 68.81 87 ALA A N 1
ATOM 703 C CA . ALA A 1 87 ? 18.707 1.091 -6.548 1.00 68.81 87 ALA A CA 1
ATOM 704 C C . ALA A 1 87 ? 17.754 0.065 -5.938 1.00 68.81 87 ALA A C 1
ATOM 706 O O . ALA A 1 87 ? 16.663 0.450 -5.521 1.00 68.81 87 ALA A O 1
ATOM 707 N N . ASP A 1 88 ? 18.142 -1.208 -5.851 1.00 66.81 88 ASP A N 1
ATOM 708 C CA . ASP A 1 88 ? 17.313 -2.214 -5.182 1.00 66.81 88 ASP A CA 1
ATOM 709 C C . ASP A 1 88 ? 17.061 -1.850 -3.709 1.00 66.81 88 ASP A C 1
ATOM 711 O O . ASP A 1 88 ? 15.966 -2.099 -3.195 1.00 66.81 88 ASP A O 1
ATOM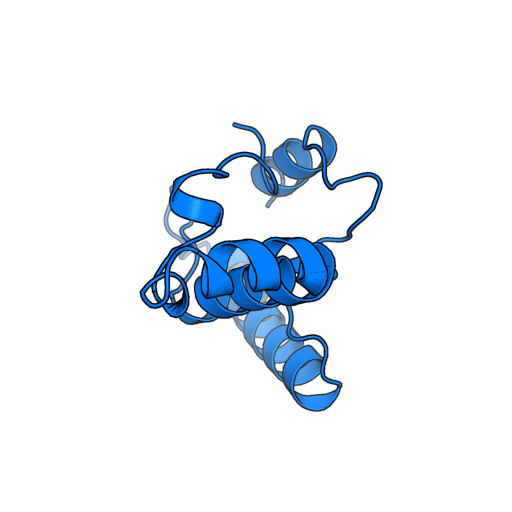 715 N N . ASP A 1 89 ? 18.003 -1.132 -3.085 1.00 74.94 89 ASP A N 1
ATOM 716 C CA . ASP A 1 89 ? 17.895 -0.613 -1.719 1.00 74.94 89 ASP A CA 1
ATOM 717 C C . ASP A 1 89 ? 17.140 0.731 -1.620 1.00 74.94 89 ASP A C 1
ATOM 719 O O . ASP A 1 89 ? 16.902 1.231 -0.516 1.00 74.94 89 ASP A O 1
ATOM 723 N N . LEU A 1 90 ? 16.738 1.348 -2.741 1.00 84.19 90 LEU A N 1
ATOM 724 C CA . LEU A 1 90 ? 16.000 2.613 -2.713 1.00 84.19 90 LEU A CA 1
ATOM 725 C C . LEU A 1 90 ? 14.546 2.390 -2.285 1.00 84.19 90 LEU A C 1
ATOM 727 O O . LEU A 1 90 ? 13.794 1.610 -2.870 1.00 84.19 90 LEU A O 1
ATOM 731 N N . SER A 1 91 ? 14.118 3.145 -1.277 1.00 90.62 91 SER A N 1
ATOM 732 C CA . SER A 1 91 ? 12.719 3.197 -0.861 1.00 90.62 91 SER A CA 1
ATOM 733 C C . SER A 1 91 ? 11.958 4.209 -1.718 1.00 90.62 91 SER A C 1
ATOM 735 O O . SER A 1 91 ? 12.220 5.412 -1.652 1.00 90.62 91 SER A O 1
ATOM 737 N N . CYS A 1 92 ? 10.969 3.747 -2.487 1.00 92.81 92 CYS A N 1
ATOM 738 C CA . CYS A 1 92 ? 10.091 4.608 -3.274 1.00 92.81 92 CYS A CA 1
ATOM 739 C C . CYS A 1 92 ? 9.386 5.636 -2.377 1.00 92.81 92 CYS A C 1
ATOM 741 O O . CYS A 1 92 ? 9.323 6.823 -2.704 1.00 92.81 92 CYS A O 1
ATOM 743 N N . ILE A 1 93 ? 8.888 5.202 -1.213 1.00 93.50 93 ILE A N 1
ATOM 744 C CA . ILE A 1 93 ? 8.097 6.057 -0.313 1.00 93.50 93 ILE A CA 1
ATOM 745 C C . ILE A 1 93 ? 8.947 7.059 0.477 1.00 93.50 93 ILE A C 1
ATOM 747 O O . ILE A 1 93 ? 8.388 7.969 1.089 1.00 93.50 93 ILE A O 1
ATOM 751 N N . GLN A 1 94 ? 10.279 6.925 0.465 1.00 91.56 94 GLN A N 1
ATOM 752 C CA . GLN A 1 94 ? 11.178 7.909 1.071 1.00 91.56 94 GLN A CA 1
ATOM 753 C C . GLN A 1 94 ? 11.138 9.242 0.313 1.00 91.56 94 GLN A C 1
ATOM 755 O O . GLN A 1 94 ? 11.126 10.298 0.943 1.00 91.56 94 GLN A O 1
ATOM 760 N N . CYS A 1 95 ? 11.067 9.202 -1.021 1.00 91.50 95 CYS A N 1
ATOM 761 C CA . CYS A 1 95 ? 10.935 10.398 -1.858 1.00 91.50 95 CYS A CA 1
ATOM 762 C C . CYS A 1 95 ? 9.473 10.676 -2.241 1.00 91.50 95 CYS A C 1
ATOM 764 O O . CYS A 1 95 ? 9.038 11.826 -2.249 1.00 91.50 95 CYS A O 1
ATOM 766 N N . HIS A 1 96 ? 8.679 9.634 -2.499 1.00 94.06 96 HIS A N 1
ATOM 767 C CA . HIS A 1 96 ? 7.289 9.741 -2.952 1.00 94.06 96 HIS A CA 1
ATOM 768 C C . HIS A 1 96 ? 6.277 9.546 -1.810 1.00 94.06 96 HIS A C 1
ATOM 770 O O . HIS A 1 96 ? 5.306 8.804 -1.931 1.00 94.06 96 HIS A O 1
ATOM 776 N N . GLY A 1 97 ? 6.476 10.236 -0.684 1.00 92.94 97 GLY A N 1
ATOM 777 C CA . GLY A 1 97 ? 5.717 10.006 0.556 1.00 92.94 97 GLY A CA 1
ATOM 778 C C . GLY A 1 97 ? 4.218 10.355 0.535 1.00 92.94 97 GLY A C 1
ATOM 779 O O . GLY A 1 97 ? 3.507 9.990 1.466 1.00 92.94 97 GLY A O 1
ATOM 780 N N . HIS A 1 98 ? 3.717 11.033 -0.503 1.00 94.06 98 HIS A N 1
ATOM 781 C CA . HIS A 1 98 ? 2.320 11.499 -0.587 1.00 94.06 98 HIS A CA 1
ATOM 782 C C . HIS A 1 98 ? 1.464 10.743 -1.617 1.00 94.06 98 HIS A C 1
ATOM 784 O O . HIS A 1 98 ? 0.312 11.106 -1.846 1.00 94.06 98 HIS A O 1
ATOM 790 N N . VAL A 1 99 ? 2.004 9.692 -2.245 1.00 94.44 99 VAL A N 1
ATOM 791 C CA . VAL A 1 99 ? 1.299 8.941 -3.303 1.00 94.44 99 VAL A CA 1
ATOM 792 C C . VAL A 1 99 ? 0.095 8.161 -2.785 1.00 94.44 99 VAL A C 1
ATOM 794 O O . VAL A 1 99 ? -0.922 8.090 -3.467 1.00 94.44 99 VAL A O 1
ATOM 797 N N . GLY A 1 100 ? 0.206 7.585 -1.584 1.00 91.38 100 GLY A N 1
ATOM 798 C CA . GLY A 1 100 ? -0.830 6.741 -0.985 1.00 91.38 100 GLY A CA 1
ATOM 799 C C . GLY A 1 100 ? -1.765 7.505 -0.053 1.00 91.38 100 GLY A C 1
ATOM 800 O O . GLY A 1 100 ? -2.971 7.293 -0.100 1.00 91.38 100 GLY A O 1
ATOM 801 N N . HIS A 1 101 ? -1.218 8.419 0.754 1.00 95.38 101 HIS A N 1
ATOM 802 C CA . HIS A 1 101 ? -1.969 9.206 1.732 1.00 95.38 101 HIS A CA 1
ATOM 803 C C . HIS A 1 101 ? -1.448 10.645 1.749 1.00 95.38 101 HIS A C 1
ATOM 805 O O . HIS A 1 101 ? -0.388 10.922 2.312 1.00 95.38 101 HIS A O 1
ATOM 811 N N . MET A 1 102 ? -2.176 11.562 1.113 1.00 90.44 102 MET A N 1
ATOM 812 C CA . MET A 1 102 ? -1.847 12.985 1.168 1.00 90.44 102 MET A CA 1
ATOM 813 C C . MET A 1 102 ? -2.111 13.513 2.586 1.00 90.44 102 MET A C 1
ATOM 815 O O . MET A 1 102 ? -3.171 13.232 3.150 1.00 90.44 102 MET A O 1
ATOM 819 N N . LYS A 1 103 ? -1.134 14.222 3.158 1.00 74.62 103 LYS A N 1
ATOM 820 C CA . LYS A 1 103 ? -1.250 14.868 4.471 1.00 74.62 103 LYS A CA 1
ATOM 821 C C . LYS A 1 103 ? -1.941 16.219 4.356 1.00 74.62 103 LYS A C 1
ATOM 823 O O . LYS A 1 103 ? -1.689 16.907 3.343 1.00 74.62 103 LYS A O 1
#

Sequence (103 aa):
MNDQYSGWLKSSHHSVATCNDCHTPHNLVGKYATKAENGFWHSFYFTTGWYPENIQAREKSRRITEDACRRCHADIAEDVR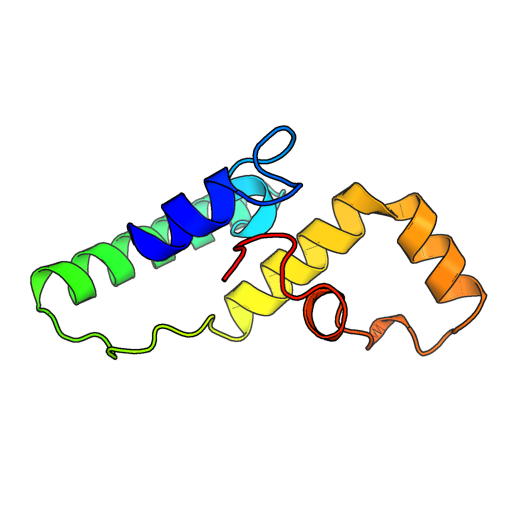TMHPAADDLSCIQCHGHVGHMK